Protein AF-A0A3M1X801-F1 (afdb_monomer_lite)

Secondary structure (DSSP, 8-state):
--HHHHHHHHHHHT------------TTT-S---HHHHHHHHHHHHHHHHHHHHT---

Structure (mmCIF, N/CA/C/O backbone):
data_AF-A0A3M1X801-F1
#
_entry.id   AF-A0A3M1X801-F1
#
loop_
_atom_site.group_PDB
_atom_site.id
_atom_site.type_symbol
_atom_site.label_atom_id
_atom_site.label_alt_id
_atom_site.label_comp_id
_atom_site.label_asym_id
_atom_site.label_entity_id
_atom_site.label_seq_id
_atom_site.pdbx_PDB_ins_code
_atom_site.Cartn_x
_atom_site.Cartn_y
_atom_site.Cartn_z
_atom_site.occupancy
_atom_site.B_iso_or_equiv
_atom_site.auth_seq_id
_atom_site.auth_comp_id
_atom_site.auth_asym_id
_atom_site.auth_atom_id
_atom_site.pdbx_PDB_model_num
ATOM 1 N N . MET A 1 1 ? 1.972 10.143 -3.903 1.00 90.19 1 MET A N 1
ATOM 2 C CA . MET A 1 1 ? 2.417 11.340 -3.156 1.00 90.19 1 MET A CA 1
ATOM 3 C C . MET A 1 1 ? 1.494 11.691 -1.970 1.00 90.19 1 MET A C 1
ATOM 5 O O . MET A 1 1 ? 1.428 12.847 -1.578 1.00 90.19 1 MET A O 1
ATOM 9 N N . GLU A 1 2 ? 0.834 10.719 -1.326 1.00 97.44 2 GLU A N 1
ATOM 10 C CA . GLU A 1 2 ? -0.290 10.989 -0.405 1.00 97.44 2 GLU A CA 1
ATOM 11 C C . GLU A 1 2 ? -0.039 10.507 1.038 1.00 97.44 2 GLU A C 1
ATOM 13 O O . GLU A 1 2 ? -0.681 10.988 1.973 1.00 97.44 2 GLU A O 1
ATOM 18 N N . SER A 1 3 ? 0.906 9.580 1.240 1.00 96.56 3 SER A N 1
ATOM 19 C CA . SER A 1 3 ? 1.115 8.898 2.528 1.00 96.56 3 SER A CA 1
ATOM 20 C C . SER A 1 3 ? 1.489 9.846 3.668 1.00 96.56 3 SER A C 1
ATOM 22 O O . SER A 1 3 ? 1.006 9.678 4.783 1.00 96.56 3 SER A O 1
ATOM 24 N N . GLY A 1 4 ? 2.290 10.881 3.390 1.00 96.62 4 GLY A N 1
ATOM 25 C CA . GLY A 1 4 ? 2.681 11.877 4.392 1.00 96.62 4 GLY A CA 1
ATOM 26 C C . GLY A 1 4 ? 1.478 12.605 4.996 1.00 96.62 4 GLY A C 1
ATOM 27 O O . GLY A 1 4 ? 1.363 12.703 6.218 1.00 96.62 4 GLY A O 1
ATOM 28 N N . THR A 1 5 ? 0.542 13.046 4.152 1.00 97.69 5 THR A N 1
ATOM 29 C CA . THR A 1 5 ? -0.703 13.676 4.608 1.00 97.69 5 THR A CA 1
ATOM 30 C C . THR A 1 5 ? -1.558 12.678 5.376 1.00 97.69 5 THR A C 1
ATOM 32 O O . THR A 1 5 ? -1.977 12.977 6.491 1.00 97.69 5 THR A O 1
ATOM 35 N N . LEU A 1 6 ? -1.774 11.474 4.835 1.00 97.06 6 LEU A N 1
ATOM 36 C CA . LEU A 1 6 ? -2.613 10.465 5.487 1.00 97.06 6 LEU A CA 1
ATOM 37 C C . LEU A 1 6 ? -2.105 10.114 6.893 1.00 97.06 6 LEU A C 1
ATOM 39 O O . LEU A 1 6 ? -2.887 10.094 7.843 1.00 97.06 6 LEU A O 1
ATOM 43 N N . PHE A 1 7 ? -0.802 9.879 7.045 1.00 97.56 7 PHE A N 1
ATOM 44 C CA . PHE A 1 7 ? -0.211 9.520 8.334 1.00 97.56 7 PHE A CA 1
ATOM 45 C C . PHE A 1 7 ? -0.214 10.683 9.319 1.00 97.56 7 PHE A C 1
ATOM 47 O O . PHE A 1 7 ? -0.462 10.470 10.507 1.00 97.56 7 PHE A O 1
ATOM 54 N N . LYS A 1 8 ? -0.015 11.919 8.844 1.00 97.94 8 LYS A N 1
ATOM 55 C CA . LYS A 1 8 ? -0.156 13.095 9.706 1.00 97.94 8 LYS A CA 1
ATOM 56 C C . LYS A 1 8 ? -1.579 13.211 10.248 1.00 97.94 8 LYS A C 1
ATOM 58 O O . LYS A 1 8 ? -1.746 13.425 11.447 1.00 97.94 8 LYS A O 1
ATOM 63 N N . MET A 1 9 ? -2.581 13.041 9.390 1.00 97.81 9 MET A N 1
ATOM 64 C CA . MET A 1 9 ? -3.987 13.106 9.789 1.00 97.81 9 MET A CA 1
ATOM 65 C C . MET A 1 9 ? -4.353 11.958 10.733 1.00 97.81 9 MET A C 1
ATOM 67 O O . MET A 1 9 ? -4.973 12.214 11.757 1.00 97.81 9 MET A O 1
ATOM 71 N N . GLY A 1 10 ? -3.895 10.731 10.460 1.00 96.81 10 GLY A N 1
ATOM 72 C CA . GLY A 1 10 ? -4.105 9.582 11.349 1.00 96.81 10 GLY A CA 1
ATOM 73 C C . GLY A 1 10 ? -3.532 9.808 12.745 1.00 96.81 10 GLY A C 1
ATOM 74 O O . GLY A 1 10 ? -4.228 9.623 13.742 1.00 96.81 10 GLY A O 1
ATOM 75 N N . GLY A 1 11 ? -2.299 10.314 12.821 1.00 96.69 11 GLY A N 1
ATOM 76 C CA . GLY A 1 11 ? -1.658 10.636 14.095 1.00 96.69 11 GLY A CA 1
ATOM 77 C C . GLY A 1 11 ? -2.343 11.769 14.865 1.00 96.69 11 GLY A C 1
ATOM 78 O O . GLY A 1 11 ? -2.464 11.683 16.081 1.00 96.69 11 GLY A O 1
ATOM 79 N N . VAL A 1 12 ? -2.801 12.827 14.183 1.00 97.94 12 VAL A N 1
ATOM 80 C CA . VAL A 1 12 ? -3.448 13.981 14.840 1.00 97.94 12 VAL A CA 1
ATOM 81 C C . VAL A 1 12 ? -4.898 13.688 15.233 1.00 97.94 12 VAL A C 1
ATOM 83 O O . VAL A 1 12 ? -5.341 14.138 16.285 1.00 97.94 12 VAL A O 1
ATOM 86 N N . TYR A 1 13 ? -5.643 12.947 14.413 1.00 97.81 13 TYR A N 1
ATOM 87 C CA . TYR A 1 13 ? -7.062 12.654 14.646 1.00 97.81 13 TYR A CA 1
ATOM 88 C C . TYR A 1 13 ? -7.312 11.324 15.366 1.00 97.81 13 TYR A C 1
ATOM 90 O O . TYR A 1 13 ? -8.458 11.014 15.676 1.00 97.81 13 TYR A O 1
ATOM 98 N N . GLY A 1 14 ? -6.268 10.545 15.659 1.00 96.25 14 GLY A N 1
ATOM 99 C CA . GLY A 1 14 ? -6.378 9.337 16.478 1.00 96.25 14 GLY A CA 1
ATOM 100 C C . GLY A 1 14 ? -6.955 8.120 15.750 1.00 96.25 14 GLY A C 1
ATOM 101 O O . GLY A 1 14 ? -7.491 7.226 16.400 1.00 96.25 14 GLY A O 1
ATOM 102 N N . PHE A 1 15 ? -6.845 8.053 14.419 1.00 94.31 15 PHE A N 1
ATOM 103 C CA . PHE A 1 15 ? -7.194 6.852 13.654 1.00 94.31 15 PHE A CA 1
ATOM 104 C C . PHE A 1 15 ? -5.937 6.164 13.122 1.00 94.31 15 PHE A C 1
ATOM 106 O O . PHE A 1 15 ? -4.984 6.814 12.693 1.00 94.31 15 PHE A O 1
ATOM 113 N N . ALA A 1 16 ? -5.933 4.830 13.098 1.00 93.50 16 ALA A N 1
ATOM 114 C CA . ALA A 1 16 ? -4.830 4.113 12.467 1.00 93.50 16 ALA A CA 1
ATOM 115 C C . ALA A 1 16 ? -4.990 4.116 10.942 1.00 93.50 16 ALA A C 1
ATOM 117 O O . ALA A 1 16 ? -6.076 3.840 10.426 1.00 93.50 16 ALA A O 1
ATOM 118 N N . ALA A 1 17 ? -3.895 4.391 10.239 1.00 94.69 17 ALA A N 1
ATOM 119 C CA . ALA A 1 17 ? -3.841 4.513 8.790 1.00 94.69 17 ALA A CA 1
ATOM 120 C C . ALA A 1 17 ? -2.673 3.702 8.213 1.00 94.69 17 ALA A C 1
ATOM 122 O O . ALA A 1 17 ? -1.659 3.508 8.880 1.00 94.69 17 ALA A O 1
ATOM 123 N N . GLY A 1 18 ? -2.803 3.259 6.962 1.00 94.06 18 GLY A N 1
ATOM 124 C CA . GLY A 1 18 ? -1.782 2.495 6.243 1.00 94.06 18 GLY A CA 1
ATOM 125 C C . GLY A 1 18 ? -1.728 2.885 4.767 1.00 94.06 18 GLY A C 1
ATOM 126 O O . GLY A 1 18 ? -2.690 3.427 4.229 1.00 94.06 18 GLY A O 1
ATOM 127 N N . CYS A 1 19 ? -0.593 2.637 4.113 1.00 96.69 19 CYS A N 1
ATOM 128 C CA . CYS A 1 19 ? -0.414 2.817 2.670 1.00 96.69 19 CYS A CA 1
ATOM 129 C C . CYS A 1 19 ? 0.309 1.600 2.092 1.00 96.69 19 CYS A C 1
ATOM 131 O O . CYS A 1 19 ? 1.326 1.179 2.638 1.00 96.69 19 CYS A O 1
ATOM 133 N N . VAL A 1 20 ? -0.177 1.092 0.959 1.00 96.50 20 VAL A N 1
ATOM 134 C CA . VAL A 1 20 ? 0.487 0.057 0.156 1.00 96.50 20 VAL A CA 1
ATOM 135 C C . VAL A 1 20 ? 0.825 0.669 -1.201 1.00 96.50 20 VAL A C 1
ATOM 137 O O . VAL A 1 20 ? -0.015 1.342 -1.795 1.00 96.50 20 VAL A O 1
ATOM 140 N N . CYS A 1 21 ? 2.050 0.466 -1.686 1.00 95.69 21 CYS A N 1
ATOM 141 C CA . CYS A 1 21 ? 2.508 1.016 -2.960 1.00 95.69 21 CYS A CA 1
ATOM 142 C C . CYS A 1 21 ? 3.191 -0.069 -3.795 1.00 95.69 21 CYS A C 1
ATOM 144 O O . CYS A 1 21 ? 4.128 -0.714 -3.328 1.00 95.69 21 CYS A O 1
ATOM 146 N N . GLY A 1 22 ? 2.728 -0.256 -5.031 1.00 94.19 22 GLY A N 1
ATOM 147 C CA . GLY A 1 22 ? 3.401 -1.092 -6.020 1.00 94.19 22 GLY A CA 1
ATOM 148 C C . GLY A 1 22 ? 4.507 -0.309 -6.727 1.00 94.19 22 GLY A C 1
ATOM 149 O O . GLY A 1 22 ? 4.274 0.799 -7.213 1.00 94.19 22 GLY A O 1
ATOM 150 N N . VAL A 1 23 ? 5.710 -0.877 -6.806 1.00 91.88 23 VAL A N 1
ATOM 151 C CA . VAL A 1 23 ? 6.842 -0.250 -7.503 1.00 91.88 23 VAL A CA 1
ATOM 152 C C . VAL A 1 23 ? 6.693 -0.465 -9.009 1.00 91.88 23 VAL A C 1
ATOM 154 O O . VAL A 1 23 ?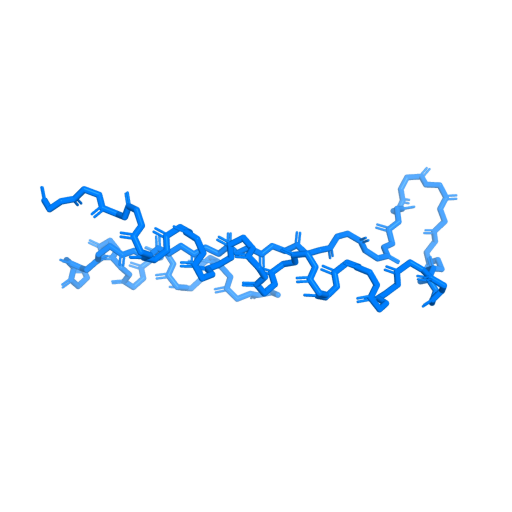 6.663 -1.599 -9.474 1.00 91.88 23 VAL A O 1
ATOM 157 N N . ILE A 1 24 ? 6.607 0.630 -9.770 1.00 92.88 24 ILE A N 1
ATOM 158 C CA . ILE A 1 24 ? 6.475 0.610 -11.242 1.00 92.88 24 ILE A CA 1
ATOM 159 C C . ILE A 1 24 ? 7.618 1.336 -11.967 1.00 92.88 24 ILE A C 1
ATOM 161 O O . ILE A 1 24 ? 7.630 1.403 -13.193 1.00 92.88 24 ILE A O 1
ATOM 165 N N . ALA A 1 25 ? 8.557 1.914 -11.220 1.00 91.44 25 ALA A N 1
ATOM 166 C CA . ALA A 1 25 ? 9.728 2.602 -11.745 1.00 91.44 25 ALA A CA 1
ATOM 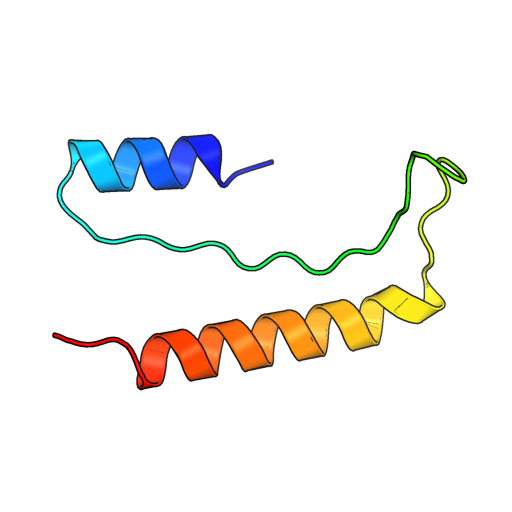167 C C . ALA A 1 25 ? 10.874 2.497 -10.734 1.00 91.44 25 ALA A C 1
ATOM 169 O O . ALA A 1 25 ? 10.644 2.624 -9.528 1.00 91.44 25 ALA A O 1
ATOM 170 N N . GLN A 1 26 ? 12.095 2.304 -11.233 1.00 89.06 26 GLN A N 1
ATOM 171 C CA . GLN A 1 26 ? 13.316 2.285 -10.433 1.00 89.06 26 GLN A CA 1
ATOM 172 C C . GLN A 1 26 ? 14.224 3.436 -10.868 1.00 89.06 26 GLN A C 1
ATOM 174 O O . GLN A 1 26 ? 15.001 3.313 -11.812 1.00 89.06 26 GLN A O 1
ATOM 179 N N . ARG A 1 27 ? 14.135 4.569 -10.164 1.00 88.38 27 ARG A N 1
ATOM 180 C CA . ARG A 1 27 ? 14.847 5.803 -10.548 1.00 88.38 27 ARG A CA 1
ATOM 181 C C . ARG A 1 27 ? 16.368 5.705 -10.438 1.00 88.38 27 ARG A C 1
ATOM 183 O O . ARG A 1 27 ? 17.064 6.523 -11.025 1.00 88.38 27 ARG A O 1
ATOM 190 N N . THR A 1 28 ? 16.893 4.724 -9.704 1.00 90.81 28 THR A N 1
ATOM 191 C CA . THR A 1 28 ? 18.340 4.458 -9.669 1.00 90.81 28 THR A CA 1
ATOM 192 C C . THR A 1 28 ? 18.849 3.774 -10.939 1.00 90.81 28 THR A C 1
ATOM 194 O O . THR A 1 28 ? 20.056 3.732 -11.145 1.00 90.81 28 THR A O 1
ATOM 197 N N . GLU A 1 29 ? 17.954 3.239 -11.775 1.00 88.06 29 GLU A N 1
ATOM 198 C CA . GLU A 1 29 ? 18.286 2.585 -13.046 1.00 88.06 29 GLU A CA 1
ATOM 199 C C . GLU A 1 29 ? 17.845 3.438 -14.243 1.00 88.06 29 GLU A C 1
ATOM 201 O O . GLU A 1 29 ? 18.647 3.715 -15.133 1.00 88.06 29 GLU A O 1
ATOM 206 N N . ALA A 1 30 ? 16.582 3.882 -14.265 1.00 87.88 30 ALA A N 1
ATOM 207 C CA . ALA A 1 30 ? 16.041 4.753 -15.306 1.00 87.88 30 ALA A CA 1
ATOM 208 C C . ALA A 1 30 ? 14.765 5.480 -14.842 1.00 87.88 30 ALA A C 1
ATOM 210 O O . ALA A 1 30 ? 13.992 4.976 -14.033 1.00 87.88 30 ALA A O 1
ATOM 211 N N . GLU A 1 31 ? 14.467 6.631 -15.448 1.00 84.69 31 GLU A N 1
ATOM 212 C CA . GLU A 1 31 ? 13.212 7.381 -15.226 1.00 84.69 31 GLU A CA 1
ATOM 213 C C . GLU A 1 31 ? 11.994 6.769 -15.951 1.00 84.69 31 GLU A C 1
ATOM 215 O O . GLU A 1 31 ? 10.897 7.330 -15.964 1.00 84.69 31 GLU A O 1
ATOM 220 N N . ARG A 1 32 ? 12.161 5.610 -16.595 1.00 90.12 32 ARG A N 1
ATOM 221 C CA . ARG A 1 32 ? 11.096 4.969 -17.368 1.00 90.12 32 ARG A CA 1
ATOM 222 C C . ARG A 1 32 ? 10.207 4.113 -16.470 1.00 90.12 32 ARG A C 1
ATOM 224 O O . ARG A 1 32 ? 10.682 3.276 -15.710 1.00 90.12 32 ARG A O 1
ATOM 231 N N . VAL A 1 33 ? 8.897 4.268 -16.640 1.00 87.94 33 VAL A N 1
ATOM 232 C CA . VAL A 1 33 ? 7.901 3.366 -16.051 1.00 87.94 33 VAL A CA 1
ATOM 233 C C . VAL A 1 33 ? 7.944 2.012 -16.762 1.00 87.94 33 VAL A C 1
ATOM 235 O O . VAL A 1 33 ? 7.873 1.953 -17.992 1.00 87.94 33 VAL A O 1
ATOM 238 N N . VAL A 1 34 ? 8.004 0.931 -15.986 1.00 89.25 34 VAL A N 1
ATOM 239 C CA . VAL A 1 34 ? 7.920 -0.453 -16.469 1.00 89.25 34 VAL A CA 1
ATOM 240 C C . VAL A 1 34 ? 6.442 -0.834 -16.563 1.00 89.25 34 VAL A C 1
ATOM 242 O O . VAL A 1 34 ? 5.817 -1.251 -15.585 1.00 89.25 34 VAL A O 1
ATOM 245 N N . LEU A 1 35 ? 5.842 -0.616 -17.733 1.00 88.69 35 LEU A N 1
ATOM 246 C CA . LEU A 1 35 ? 4.401 -0.799 -17.945 1.00 88.69 35 LEU A CA 1
ATOM 247 C C . LEU A 1 35 ? 3.978 -2.265 -17.810 1.00 88.69 35 LEU A C 1
ATOM 249 O O . LEU A 1 35 ? 2.880 -2.546 -17.332 1.00 88.69 35 LEU A O 1
ATOM 253 N N . GLU A 1 36 ? 4.873 -3.181 -18.156 1.00 88.62 36 GLU A N 1
ATOM 254 C CA . GLU A 1 36 ? 4.707 -4.627 -18.047 1.00 88.62 36 GLU A CA 1
ATOM 255 C C . GLU A 1 36 ? 4.533 -5.057 -16.582 1.00 88.62 36 GLU A C 1
ATOM 257 O O . GLU A 1 36 ? 3.744 -5.949 -16.277 1.00 88.62 36 GLU A O 1
ATOM 262 N N . ALA A 1 37 ? 5.213 -4.374 -15.656 1.00 88.12 37 ALA A N 1
ATOM 263 C CA . ALA A 1 37 ? 5.123 -4.645 -14.223 1.00 88.12 37 ALA A CA 1
ATOM 264 C C . ALA A 1 37 ? 3.890 -4.000 -13.566 1.00 88.12 37 ALA A C 1
ATOM 266 O O . ALA A 1 37 ? 3.478 -4.416 -12.482 1.00 88.12 37 ALA A O 1
ATOM 267 N N . LYS A 1 38 ? 3.274 -2.996 -14.207 1.00 92.94 38 LYS A N 1
ATOM 268 C CA . LYS A 1 38 ? 2.199 -2.190 -13.610 1.00 92.94 38 LYS A CA 1
ATOM 269 C C . LYS A 1 38 ? 0.985 -3.027 -13.211 1.00 92.94 38 LYS A C 1
ATOM 271 O O . LYS A 1 38 ? 0.480 -2.850 -12.107 1.00 92.94 38 LYS A O 1
ATOM 276 N N . ALA A 1 39 ? 0.507 -3.907 -14.092 1.00 94.19 39 ALA A N 1
ATOM 277 C CA . ALA A 1 39 ? -0.704 -4.691 -13.836 1.00 94.19 39 ALA A CA 1
ATOM 278 C C . ALA A 1 39 ? -0.541 -5.586 -12.596 1.00 94.19 39 ALA A C 1
ATOM 280 O O . ALA A 1 39 ? -1.346 -5.516 -11.670 1.00 94.19 39 ALA A O 1
ATOM 281 N N . ILE A 1 40 ? 0.567 -6.329 -12.536 1.00 95.38 40 ILE A N 1
ATOM 282 C CA . ILE A 1 40 ? 0.901 -7.215 -11.413 1.00 95.38 40 ILE A CA 1
ATOM 283 C C . ILE A 1 40 ? 1.131 -6.409 -10.127 1.00 95.38 40 ILE A C 1
ATOM 285 O O . ILE A 1 40 ? 0.682 -6.808 -9.053 1.00 95.38 40 ILE A O 1
ATOM 289 N N . ALA A 1 41 ? 1.807 -5.259 -10.212 1.00 96.19 41 ALA A N 1
ATOM 290 C CA . ALA A 1 41 ? 2.043 -4.394 -9.058 1.00 96.19 41 ALA A CA 1
ATOM 291 C C . ALA A 1 41 ? 0.731 -3.862 -8.456 1.00 96.19 41 ALA A C 1
ATOM 293 O O . ALA A 1 41 ? 0.592 -3.826 -7.234 1.00 96.19 41 ALA A O 1
ATOM 294 N N . VAL A 1 42 ? -0.236 -3.486 -9.300 1.00 96.38 42 VAL A N 1
ATOM 295 C CA . VAL A 1 42 ? -1.569 -3.044 -8.861 1.00 96.38 42 VAL A CA 1
ATOM 296 C C . VAL A 1 42 ? -2.337 -4.194 -8.214 1.00 96.38 42 VAL A C 1
ATOM 298 O O . VAL A 1 42 ? -2.848 -4.029 -7.109 1.00 96.38 42 VAL A O 1
ATOM 301 N N . GLU A 1 43 ? -2.381 -5.362 -8.854 1.00 97.50 43 GLU A N 1
ATOM 302 C CA . GLU A 1 43 ? -3.081 -6.535 -8.320 1.00 97.50 43 GLU A CA 1
ATOM 303 C C . GLU A 1 43 ? -2.522 -6.966 -6.957 1.00 97.50 43 GLU A C 1
ATOM 305 O O . GLU A 1 43 ? -3.272 -7.153 -5.996 1.00 97.50 43 GLU A O 1
ATOM 310 N N . ASN A 1 44 ? -1.195 -7.021 -6.828 1.00 97.50 44 ASN A N 1
ATOM 311 C CA . ASN A 1 44 ? -0.541 -7.322 -5.558 1.00 97.50 44 ASN A CA 1
ATOM 312 C C . ASN A 1 44 ? -0.814 -6.258 -4.492 1.00 97.50 44 ASN A C 1
ATOM 314 O O . ASN A 1 44 ? -1.077 -6.614 -3.345 1.00 97.50 44 ASN A O 1
ATOM 318 N N . ALA A 1 45 ? -0.783 -4.969 -4.846 1.00 97.81 45 ALA A N 1
ATOM 319 C CA . ALA A 1 45 ? -1.067 -3.898 -3.895 1.00 97.81 45 ALA A CA 1
ATOM 320 C C . ALA A 1 45 ? -2.503 -3.985 -3.350 1.00 97.81 45 ALA A C 1
ATOM 322 O O . ALA A 1 45 ? -2.705 -3.829 -2.145 1.00 97.81 45 ALA A O 1
ATOM 323 N N . ILE A 1 46 ? -3.481 -4.289 -4.210 1.00 97.56 46 ILE A N 1
ATOM 324 C CA . ILE A 1 46 ? -4.881 -4.489 -3.808 1.00 97.56 46 ILE A CA 1
ATOM 325 C C . ILE A 1 46 ? -5.003 -5.708 -2.893 1.00 97.56 46 ILE A C 1
ATOM 327 O O . ILE A 1 46 ? -5.564 -5.592 -1.804 1.00 97.56 46 ILE A O 1
ATOM 331 N N . ARG A 1 47 ? -4.445 -6.856 -3.297 1.00 98.00 47 ARG A N 1
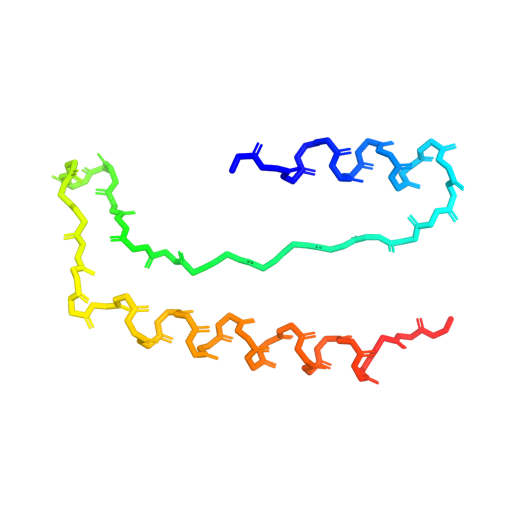ATOM 332 C CA . ARG A 1 47 ? -4.476 -8.086 -2.493 1.00 98.00 47 ARG A CA 1
ATOM 333 C C . ARG A 1 47 ? -3.897 -7.862 -1.094 1.00 98.00 47 ARG A C 1
ATOM 335 O O . ARG A 1 47 ? -4.552 -8.180 -0.107 1.00 98.00 47 ARG A O 1
ATOM 342 N N . MET A 1 48 ? -2.723 -7.238 -1.007 1.00 97.25 48 MET A N 1
ATOM 343 C CA . MET A 1 48 ? -2.079 -6.916 0.271 1.00 97.25 48 MET A CA 1
ATOM 344 C C . MET A 1 48 ? -2.902 -5.947 1.119 1.00 97.25 48 MET A C 1
ATOM 346 O O . MET A 1 48 ? -3.004 -6.138 2.328 1.00 97.25 48 MET A O 1
ATOM 350 N N . ALA A 1 49 ? -3.518 -4.929 0.514 1.00 96.81 49 ALA A N 1
ATOM 351 C CA . ALA A 1 49 ? -4.365 -3.995 1.251 1.00 96.81 49 ALA A CA 1
ATOM 352 C C . ALA A 1 49 ? -5.598 -4.688 1.856 1.00 96.81 49 ALA A C 1
ATOM 35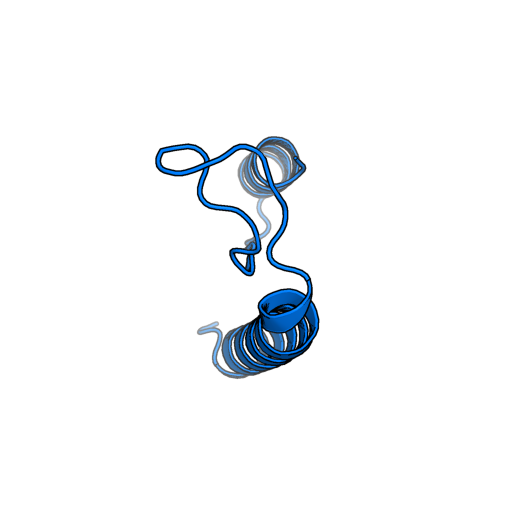4 O O . ALA A 1 49 ? -5.939 -4.424 3.010 1.00 96.81 49 ALA A O 1
ATOM 355 N N . VAL A 1 50 ? -6.237 -5.595 1.109 1.00 97.12 50 VAL A N 1
ATOM 356 C CA . VAL A 1 50 ? -7.383 -6.382 1.593 1.00 97.12 50 VAL A CA 1
ATOM 357 C C . VAL A 1 50 ? -6.958 -7.327 2.715 1.00 97.12 50 VAL A C 1
ATOM 359 O O . VAL A 1 50 ? -7.574 -7.324 3.779 1.00 97.12 50 VAL A O 1
ATOM 362 N N . GLU A 1 51 ? -5.884 -8.094 2.520 1.00 96.88 51 GLU A N 1
ATOM 363 C CA . GLU A 1 51 ? -5.375 -9.017 3.541 1.00 96.88 51 GLU A CA 1
ATOM 364 C C . GLU A 1 51 ? -4.972 -8.281 4.827 1.00 96.88 51 GLU A C 1
ATOM 366 O O . GLU A 1 51 ? -5.295 -8.738 5.924 1.00 96.88 51 GLU A O 1
ATOM 371 N N . ALA A 1 52 ? -4.324 -7.119 4.718 1.00 95.62 52 ALA A N 1
ATOM 372 C CA . ALA A 1 52 ? -3.961 -6.302 5.873 1.00 95.62 52 ALA A CA 1
ATOM 373 C C . ALA A 1 52 ? -5.191 -5.748 6.610 1.00 95.62 52 ALA A C 1
ATOM 375 O O . ALA A 1 52 ? -5.188 -5.681 7.837 1.00 95.62 52 ALA A O 1
ATOM 376 N N . ALA A 1 53 ? -6.244 -5.363 5.882 1.00 93.62 53 ALA A N 1
ATOM 377 C 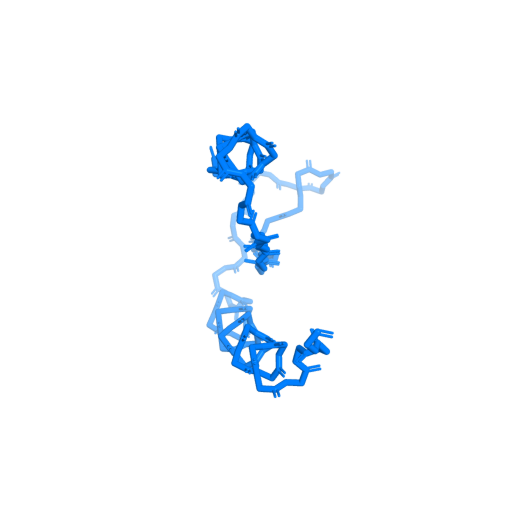CA . ALA A 1 53 ? -7.486 -4.883 6.484 1.00 93.62 53 ALA A CA 1
ATOM 378 C C . ALA A 1 53 ? -8.235 -5.998 7.232 1.00 93.62 53 ALA A C 1
ATOM 380 O O . ALA A 1 53 ? -8.761 -5.750 8.316 1.00 93.62 53 ALA A O 1
ATOM 381 N N . VAL A 1 54 ? -8.250 -7.218 6.685 1.00 96.06 54 VAL A N 1
ATOM 382 C CA . VAL A 1 54 ? -8.896 -8.388 7.306 1.00 96.06 54 VAL A CA 1
ATOM 383 C C . VAL A 1 54 ? -8.116 -8.890 8.525 1.00 96.06 54 VAL A C 1
ATOM 385 O O . VAL A 1 54 ? -8.725 -9.282 9.516 1.00 96.06 54 VAL A O 1
ATOM 388 N N . ASN A 1 55 ? -6.782 -8.848 8.483 1.00 93.69 55 ASN A N 1
ATOM 389 C CA . ASN A 1 55 ? -5.917 -9.361 9.553 1.00 93.69 55 ASN A CA 1
ATOM 390 C C . ASN A 1 55 ? -5.487 -8.294 10.572 1.00 93.69 55 ASN A C 1
ATOM 392 O O . ASN A 1 55 ? -4.559 -8.520 11.352 1.00 93.69 55 ASN A O 1
ATOM 396 N N . ARG A 1 56 ? -6.111 -7.113 10.563 1.00 81.25 56 ARG A N 1
ATOM 397 C CA . ARG A 1 56 ? -5.742 -6.033 11.476 1.00 81.25 56 ARG A CA 1
ATOM 398 C C . ARG A 1 56 ? -6.108 -6.413 12.923 1.00 81.25 56 ARG A C 1
ATOM 400 O O . ARG A 1 56 ? -7.291 -6.616 13.194 1.00 81.25 56 ARG A O 1
ATOM 407 N N . PRO A 1 57 ? -5.144 -6.453 13.864 1.00 68.88 57 PRO A N 1
ATOM 408 C CA . PRO A 1 57 ? -5.464 -6.645 15.272 1.00 68.88 57 PRO A CA 1
ATOM 409 C C . PRO A 1 57 ? -6.263 -5.444 15.803 1.00 68.88 57 PRO A C 1
ATOM 411 O O . PRO A 1 57 ? -6.004 -4.297 15.419 1.00 68.88 57 PRO A O 1
ATOM 414 N N . ILE A 1 58 ? -7.257 -5.748 16.642 1.00 62.12 58 ILE A N 1
ATOM 415 C CA . ILE A 1 58 ? -8.104 -4.781 17.361 1.00 62.12 58 ILE A CA 1
ATOM 416 C C . ILE A 1 58 ? -7.298 -4.041 18.423 1.00 62.12 58 ILE A C 1
ATOM 418 O O . ILE A 1 58 ? -6.550 -4.723 19.158 1.00 62.12 58 ILE A O 1
#

Radius of gyration: 14.44 Å; chains: 1; bounding box: 27×23×35 Å

Foldseek 3Di:
DCVVVQVVCCVVVVHDDDAFFFDQDDVVVPPDGNPVRVVVSVVVS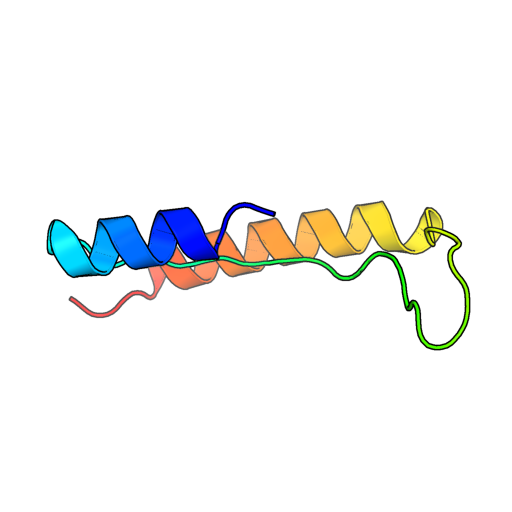VVVVVVCVVPPDD

Sequence (58 aa):
MESGTLFKMGGVYGFAAGCVCGVIAQRTEAERVVLEAKAIAVENAIRMAVEAAVNRPI

pLDDT: mean 93.01, std 6.51, range [62.12, 98.0]